Protein AF-A0A7Y4UPT3-F1 (afdb_monomer_lite)

pLDDT: mean 89.78, std 10.39, range [44.69, 98.38]

Radius of gyration: 14.58 Å; chains: 1; bounding box: 26×26×55 Å

Secondary structure (DSSP, 8-state):
-----HHHHHHHHHHT-HHHHHTTEEEEE-TTSSSEEEEETTEEEEEEEEETTEEEEEESSTTPPPEE-SSHHHHHHHHHHHHHHHHHHHHHHHHHHHH-

Structure (mmCIF, N/CA/C/O backbone):
data_AF-A0A7Y4UPT3-F1
#
_entry.id   AF-A0A7Y4UPT3-F1
#
loop_
_atom_site.group_PDB
_atom_site.id
_atom_site.type_symbol
_atom_site.label_atom_id
_atom_site.label_alt_id
_atom_site.label_comp_id
_atom_site.label_asym_id
_atom_site.label_entity_id
_atom_site.label_seq_id
_atom_site.pdbx_PDB_ins_code
_atom_site.Cartn_x
_atom_site.Cartn_y
_atom_site.Cartn_z
_atom_site.occupancy
_atom_site.B_iso_or_equiv
_atom_site.auth_seq_id
_atom_site.auth_comp_id
_atom_site.auth_asym_id
_atom_site.auth_atom_id
_atom_site.pdbx_PDB_model_num
ATOM 1 N N . MET A 1 1 ? 1.551 -11.438 -25.950 1.00 44.69 1 MET A N 1
ATOM 2 C CA . MET A 1 1 ? 1.749 -11.300 -24.493 1.00 44.69 1 MET A CA 1
ATOM 3 C C . MET A 1 1 ? 1.615 -9.821 -24.166 1.00 44.69 1 MET A C 1
ATOM 5 O O . MET A 1 1 ? 2.440 -9.048 -24.629 1.00 44.69 1 MET A O 1
ATOM 9 N N . LEU A 1 2 ? 0.527 -9.396 -23.516 1.00 50.34 2 LEU A N 1
ATOM 10 C CA . LEU A 1 2 ? 0.380 -7.996 -23.106 1.00 50.34 2 LEU A CA 1
ATOM 11 C C . LEU A 1 2 ? 1.320 -7.755 -21.922 1.00 50.34 2 LEU A C 1
ATOM 13 O O . LEU A 1 2 ? 1.209 -8.442 -20.910 1.00 50.34 2 LEU A O 1
ATOM 17 N N . ILE A 1 3 ? 2.257 -6.818 -22.057 1.00 66.56 3 ILE A N 1
ATOM 18 C CA . ILE A 1 3 ? 3.077 -6.365 -20.931 1.00 66.56 3 ILE A CA 1
ATOM 19 C C . ILE A 1 3 ? 2.151 -5.548 -20.026 1.00 66.56 3 ILE A C 1
ATOM 21 O O . ILE A 1 3 ? 1.750 -4.438 -20.372 1.00 66.56 3 ILE A O 1
ATOM 25 N N . VAL A 1 4 ? 1.755 -6.130 -18.897 1.00 80.69 4 VAL A N 1
ATOM 26 C CA . VAL A 1 4 ? 0.973 -5.437 -17.868 1.00 80.69 4 VAL A CA 1
ATOM 27 C C . VAL A 1 4 ? 1.943 -4.610 -17.026 1.00 80.69 4 VAL A C 1
ATOM 29 O O . VAL A 1 4 ? 2.938 -5.139 -16.532 1.00 80.69 4 VAL A O 1
ATOM 32 N N . SER A 1 5 ? 1.685 -3.313 -16.872 1.00 90.38 5 SER A N 1
ATOM 33 C CA . SER A 1 5 ? 2.532 -2.416 -16.078 1.00 90.38 5 SER A CA 1
ATOM 34 C C . SER A 1 5 ? 2.540 -2.799 -14.590 1.00 90.38 5 SER A C 1
ATOM 36 O O . SER A 1 5 ? 1.599 -3.422 -14.099 1.00 90.38 5 SER A O 1
ATOM 38 N N . LEU A 1 6 ? 3.608 -2.453 -13.860 1.00 93.06 6 LEU A N 1
ATOM 39 C CA . LEU A 1 6 ? 3.778 -2.835 -12.446 1.00 93.06 6 LEU A CA 1
ATOM 40 C C . LEU A 1 6 ? 2.639 -2.340 -11.548 1.00 93.06 6 LEU A C 1
ATOM 42 O O . LEU A 1 6 ? 2.184 -3.067 -10.672 1.00 93.06 6 LEU A O 1
ATOM 46 N N . ASP A 1 7 ? 2.143 -1.129 -11.785 1.00 92.69 7 ASP A N 1
ATOM 47 C CA . ASP A 1 7 ? 0.989 -0.575 -11.077 1.00 92.69 7 ASP A CA 1
ATOM 48 C C . ASP A 1 7 ? -0.299 -1.363 -11.349 1.00 92.69 7 ASP A C 1
ATOM 50 O O . ASP A 1 7 ? -1.056 -1.633 -10.417 1.00 92.69 7 ASP A O 1
ATOM 54 N N . LYS A 1 8 ? -0.514 -1.814 -12.591 1.00 92.62 8 LYS A N 1
ATOM 55 C CA . LYS A 1 8 ? -1.628 -2.704 -12.948 1.00 92.62 8 LYS A CA 1
ATOM 56 C C . LYS A 1 8 ? -1.494 -4.091 -12.325 1.00 92.62 8 LYS A C 1
ATOM 58 O O . LYS A 1 8 ? -2.489 -4.663 -11.895 1.00 92.62 8 LYS A O 1
ATOM 63 N N . GLN A 1 9 ? -0.287 -4.639 -12.245 1.00 95.38 9 GLN A N 1
ATOM 64 C CA . GLN A 1 9 ? -0.070 -5.901 -11.536 1.00 95.38 9 GLN A CA 1
ATOM 65 C C . GLN A 1 9 ? -0.341 -5.739 -10.035 1.00 95.38 9 GLN A C 1
ATOM 67 O O . GLN A 1 9 ? -1.005 -6.582 -9.436 1.00 95.38 9 GLN A O 1
ATOM 72 N N . LEU A 1 10 ? 0.103 -4.628 -9.441 1.00 96.50 10 LEU A N 1
ATOM 73 C CA . LEU A 1 10 ? -0.087 -4.346 -8.021 1.00 96.50 10 LEU A CA 1
ATOM 74 C C . LEU A 1 10 ? -1.559 -4.169 -7.660 1.00 96.50 10 LEU A C 1
ATOM 76 O O . LEU A 1 10 ? -2.024 -4.803 -6.719 1.00 96.50 10 LEU A O 1
ATOM 80 N N . ILE A 1 11 ? -2.308 -3.345 -8.400 1.00 95.56 11 ILE A N 1
ATOM 81 C CA . ILE A 1 11 ? -3.737 -3.155 -8.120 1.00 95.56 11 ILE A CA 1
ATOM 82 C C . ILE A 1 11 ? -4.503 -4.476 -8.217 1.00 95.56 11 ILE A C 1
ATOM 84 O O . ILE A 1 11 ? -5.320 -4.741 -7.344 1.00 95.56 11 ILE A O 1
ATOM 88 N N . LEU A 1 12 ? -4.207 -5.329 -9.205 1.00 95.50 12 LEU A N 1
ATOM 89 C CA . LEU A 1 12 ? -4.846 -6.642 -9.324 1.00 95.50 12 LEU A CA 1
ATOM 90 C C . LEU A 1 12 ? -4.553 -7.512 -8.097 1.00 95.50 12 LEU A C 1
ATOM 92 O O . LEU A 1 12 ? -5.483 -7.989 -7.457 1.00 95.50 12 LEU A O 1
ATOM 96 N N . ARG A 1 13 ? -3.281 -7.618 -7.690 1.00 96.81 13 ARG A N 1
ATOM 97 C CA . ARG A 1 13 ? -2.894 -8.387 -6.496 1.00 96.81 13 ARG A CA 1
ATOM 98 C C . ARG A 1 13 ? -3.540 -7.866 -5.213 1.00 96.81 13 ARG A C 1
ATOM 100 O O . ARG A 1 13 ? -3.892 -8.662 -4.356 1.00 96.81 13 ARG A O 1
ATOM 107 N N . LEU A 1 14 ? -3.685 -6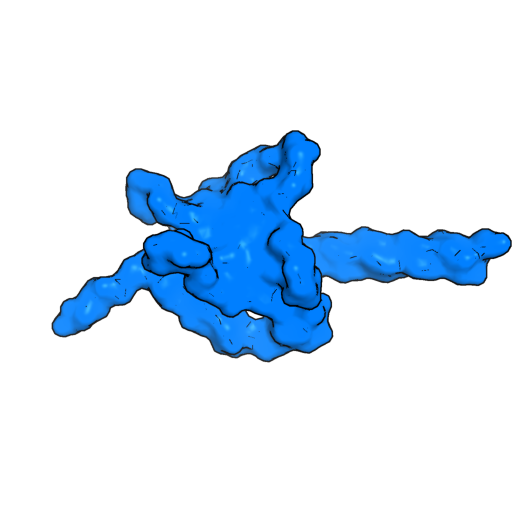.550 -5.061 1.00 96.62 14 LEU A N 1
ATOM 108 C CA . LEU A 1 14 ? -4.343 -5.966 -3.890 1.00 96.62 14 LEU A CA 1
ATOM 109 C C . LEU A 1 14 ? -5.861 -6.198 -3.912 1.00 96.62 14 LEU A C 1
ATOM 111 O O . LEU A 1 14 ? -6.452 -6.437 -2.864 1.00 96.62 14 LEU A O 1
ATOM 115 N N . LEU A 1 15 ? -6.499 -6.139 -5.083 1.00 94.81 15 LEU A N 1
ATOM 116 C CA . LEU A 1 15 ? -7.932 -6.418 -5.223 1.00 94.81 15 LEU A CA 1
ATOM 117 C C . LEU A 1 15 ? -8.272 -7.893 -4.967 1.00 94.81 15 LEU A C 1
ATOM 119 O O . LEU A 1 15 ? -9.370 -8.177 -4.493 1.00 94.81 15 LEU A O 1
ATOM 123 N N . ASP A 1 16 ? -7.328 -8.802 -5.210 1.00 96.50 16 ASP A N 1
ATOM 124 C CA . ASP A 1 16 ? -7.473 -10.234 -4.928 1.00 96.50 16 ASP A CA 1
ATOM 125 C C . ASP A 1 16 ? -7.414 -10.577 -3.422 1.00 96.50 16 ASP A C 1
ATOM 127 O O . ASP A 1 16 ? -7.655 -11.725 -3.049 1.00 96.50 16 ASP A O 1
ATOM 131 N N . ILE A 1 17 ? -7.116 -9.610 -2.540 1.00 96.62 17 ILE A N 1
ATOM 132 C CA . ILE A 1 17 ? -7.025 -9.821 -1.086 1.00 96.62 17 ILE A CA 1
ATOM 133 C C . ILE A 1 17 ? -8.286 -9.262 -0.397 1.00 96.62 17 ILE A C 1
ATOM 135 O O . ILE A 1 17 ? -8.367 -8.054 -0.135 1.00 96.62 17 ILE A O 1
ATOM 139 N N . PRO A 1 18 ? -9.279 -10.106 -0.053 1.00 93.69 18 PRO A N 1
ATOM 140 C CA . PRO A 1 18 ? -10.548 -9.646 0.515 1.00 93.69 18 PRO A CA 1
ATOM 141 C C . PRO A 1 18 ? -10.388 -8.945 1.875 1.00 93.69 18 PRO A C 1
ATOM 143 O O . PRO A 1 18 ? -11.176 -8.056 2.212 1.00 93.69 18 PRO A O 1
ATOM 146 N N . GLU A 1 19 ? -9.349 -9.276 2.645 1.00 93.62 19 GLU A N 1
ATOM 147 C CA . GLU A 1 19 ? -9.038 -8.670 3.942 1.00 93.62 19 GLU A CA 1
ATOM 148 C C . GLU A 1 19 ? -8.740 -7.166 3.838 1.00 93.62 19 GLU A C 1
ATOM 150 O O . GLU A 1 19 ? -8.998 -6.414 4.783 1.00 93.62 19 GLU A O 1
ATOM 155 N N . ILE A 1 20 ? -8.253 -6.689 2.686 1.00 94.50 20 ILE A N 1
ATOM 156 C CA . ILE A 1 20 ? -8.046 -5.253 2.449 1.00 94.50 20 ILE A CA 1
ATOM 157 C C . ILE A 1 20 ? -9.389 -4.521 2.501 1.00 94.50 20 ILE A C 1
ATOM 159 O O . ILE A 1 20 ? -9.535 -3.547 3.238 1.00 94.50 20 ILE A O 1
ATOM 163 N N . MET A 1 21 ? -10.406 -5.030 1.807 1.00 93.31 21 MET A N 1
ATOM 164 C CA . MET A 1 21 ? -11.749 -4.453 1.869 1.00 93.31 21 MET A CA 1
ATOM 165 C C . MET A 1 21 ? -12.378 -4.621 3.258 1.00 93.31 21 MET A C 1
ATOM 167 O O . MET A 1 21 ? -12.952 -3.670 3.790 1.00 93.31 21 MET A O 1
ATOM 171 N N . ALA A 1 22 ? -12.237 -5.798 3.877 1.00 92.69 22 ALA A N 1
ATOM 172 C CA . ALA A 1 22 ? -12.793 -6.075 5.206 1.00 92.69 22 ALA A CA 1
ATOM 173 C C . ALA A 1 22 ? -12.209 -5.167 6.305 1.00 92.69 22 ALA A C 1
ATOM 175 O O . ALA A 1 22 ? -12.894 -4.834 7.270 1.00 92.69 22 ALA A O 1
ATOM 176 N N . SER A 1 23 ? -10.963 -4.714 6.144 1.00 92.38 23 SER A N 1
ATOM 177 C CA . SER A 1 23 ? -10.308 -3.755 7.044 1.00 92.38 23 SER A CA 1
ATOM 178 C C . SER A 1 23 ? -10.698 -2.289 6.797 1.00 92.38 23 SER A C 1
ATOM 180 O O . SER A 1 23 ? -10.207 -1.392 7.486 1.00 92.38 23 SER A O 1
ATOM 182 N N . GLY A 1 24 ? -11.596 -2.025 5.842 1.00 95.12 24 GLY A N 1
ATOM 183 C CA . GLY A 1 24 ? -12.025 -0.680 5.462 1.00 95.12 24 GLY A CA 1
ATOM 184 C C . GLY A 1 24 ? -11.040 0.039 4.540 1.00 95.12 24 GLY A C 1
ATOM 185 O O . GLY A 1 24 ? -11.145 1.258 4.379 1.00 95.12 24 GLY A O 1
ATOM 186 N N . PHE A 1 25 ? -10.091 -0.684 3.944 1.00 97.06 25 PHE A N 1
ATOM 187 C CA . PHE A 1 25 ? -9.172 -0.154 2.948 1.00 97.06 25 PHE A CA 1
ATOM 188 C C . PHE A 1 25 ? -9.627 -0.498 1.530 1.00 97.06 25 PHE A C 1
ATOM 190 O O . PHE A 1 25 ? -10.407 -1.414 1.292 1.00 97.06 25 PHE A O 1
ATOM 197 N N . SER A 1 26 ? -9.144 0.262 0.556 1.00 96.69 26 SER A N 1
ATOM 198 C CA . SER A 1 26 ? -9.300 -0.083 -0.856 1.00 96.69 26 SER A CA 1
ATOM 199 C C . SER A 1 26 ? -8.110 0.412 -1.662 1.00 96.69 26 SER A C 1
ATOM 201 O O . SER A 1 26 ? -7.480 1.411 -1.310 1.00 96.69 26 SER A O 1
ATOM 203 N N . ALA A 1 27 ? -7.814 -0.294 -2.749 1.00 96.12 27 ALA A N 1
ATOM 204 C CA . ALA A 1 27 ? -6.831 0.103 -3.743 1.00 96.12 27 ALA A CA 1
ATOM 205 C C . ALA A 1 27 ? -7.550 0.379 -5.065 1.00 96.12 27 ALA A C 1
ATOM 207 O O . ALA A 1 27 ? -8.431 -0.375 -5.473 1.00 96.12 27 ALA A O 1
ATOM 208 N N . ARG A 1 28 ? -7.193 1.474 -5.730 1.00 95.00 28 ARG A N 1
ATOM 209 C CA . ARG A 1 28 ? -7.738 1.836 -7.040 1.00 95.00 28 ARG A CA 1
ATOM 210 C C . ARG A 1 28 ? -6.682 2.494 -7.909 1.00 95.00 28 ARG A C 1
ATOM 212 O O . ARG A 1 28 ? -5.653 2.940 -7.406 1.00 95.00 28 ARG A O 1
ATOM 219 N N . GLU A 1 29 ? -6.955 2.599 -9.200 1.00 94.56 29 GLU A N 1
ATOM 220 C CA . GLU A 1 29 ? -6.079 3.314 -10.121 1.00 94.56 29 GLU A CA 1
ATOM 221 C C . GLU A 1 29 ? -5.945 4.788 -9.703 1.00 94.56 29 GLU A C 1
ATOM 223 O O . GLU A 1 29 ? -6.880 5.400 -9.169 1.00 94.56 29 GLU A O 1
ATOM 228 N N . GLY A 1 30 ? -4.750 5.353 -9.879 1.00 87.94 30 GLY A N 1
ATOM 229 C CA . GLY A 1 30 ? -4.506 6.770 -9.633 1.00 87.94 30 GLY A CA 1
ATOM 230 C C . GLY A 1 30 ? -5.366 7.670 -10.523 1.00 87.94 30 GLY A C 1
ATOM 231 O O . GLY A 1 30 ? -5.726 7.303 -11.635 1.00 87.94 30 GLY A O 1
ATOM 232 N N . LEU A 1 31 ? -5.651 8.891 -10.056 1.00 77.38 31 LEU A N 1
ATOM 233 C CA . LEU A 1 31 ? -6.508 9.853 -10.774 1.00 77.38 31 LEU A CA 1
ATOM 234 C C . LEU A 1 31 ? -6.033 10.175 -12.201 1.00 77.38 31 LEU A C 1
ATOM 236 O O . LEU A 1 31 ? -6.843 10.527 -13.049 1.00 77.38 31 LEU A O 1
ATOM 240 N N . THR A 1 32 ? -4.732 10.062 -12.461 1.00 79.31 32 THR A N 1
ATOM 241 C CA . THR A 1 32 ? -4.123 10.301 -13.776 1.00 79.31 32 THR A CA 1
ATOM 242 C C . THR A 1 32 ? -3.957 9.023 -14.606 1.00 79.31 32 THR A C 1
ATOM 244 O O . THR A 1 32 ? -3.252 9.054 -15.608 1.00 79.31 32 THR A O 1
ATOM 247 N N . GLY A 1 33 ? -4.524 7.888 -14.178 1.00 72.94 33 GLY A N 1
ATOM 248 C CA . GLY A 1 33 ? -4.323 6.581 -14.823 1.00 72.94 33 GLY A CA 1
ATOM 249 C C . GLY A 1 33 ? -2.940 5.962 -14.582 1.00 72.94 33 GLY A C 1
ATOM 250 O O . GLY A 1 33 ? -2.538 5.051 -15.294 1.00 72.94 33 GLY A O 1
ATOM 251 N N . ALA A 1 34 ? -2.177 6.484 -13.614 1.00 83.56 34 ALA A N 1
ATOM 252 C CA . ALA A 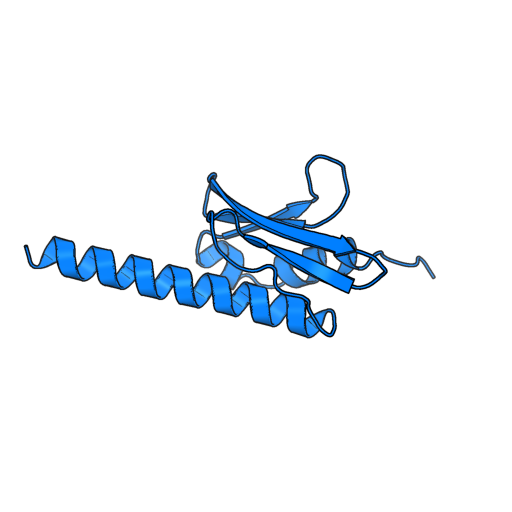1 34 ? -0.843 5.992 -13.276 1.00 83.56 34 ALA A CA 1
ATOM 253 C C . ALA A 1 34 ? -0.701 5.783 -11.766 1.00 83.56 34 ALA A C 1
ATOM 255 O O . ALA A 1 34 ? -1.057 6.660 -10.966 1.00 83.56 34 ALA A O 1
ATOM 256 N N . GLY A 1 35 ? -0.122 4.648 -11.378 1.00 92.31 35 GLY A N 1
ATOM 257 C CA . GLY A 1 35 ? 0.060 4.261 -9.982 1.00 92.31 35 GLY A CA 1
ATOM 258 C C . GLY A 1 35 ? -1.223 3.770 -9.307 1.00 92.31 35 GLY A C 1
ATOM 259 O O . GLY A 1 35 ? -2.309 3.758 -9.888 1.00 92.31 35 GLY A O 1
ATOM 260 N N . VAL A 1 36 ? -1.095 3.386 -8.039 1.00 96.69 36 VAL A N 1
ATOM 261 C CA . VAL A 1 36 ? -2.180 2.805 -7.239 1.00 96.69 36 VAL A CA 1
ATOM 262 C C . VAL A 1 36 ? -2.462 3.706 -6.046 1.00 96.69 36 VAL A C 1
ATOM 264 O O . VAL A 1 36 ? -1.584 3.966 -5.232 1.00 96.69 36 VAL A O 1
ATOM 267 N N . THR A 1 37 ? -3.688 4.203 -5.933 1.00 96.69 37 THR A N 1
ATOM 268 C CA . THR A 1 37 ? -4.160 4.966 -4.773 1.00 96.69 37 THR A CA 1
ATOM 269 C C . THR A 1 37 ? -4.718 4.020 -3.722 1.00 96.69 37 THR A C 1
ATOM 271 O O . THR A 1 37 ? -5.605 3.226 -4.028 1.00 96.69 37 THR A O 1
ATOM 274 N N . VAL A 1 38 ? -4.248 4.156 -2.484 1.00 96.50 38 VAL A N 1
ATOM 275 C CA . VAL A 1 38 ? -4.759 3.437 -1.316 1.00 96.50 38 VAL A CA 1
ATOM 276 C C . VAL A 1 38 ? -5.625 4.387 -0.491 1.00 96.50 38 VAL A C 1
ATOM 278 O O . VAL A 1 38 ? -5.213 5.501 -0.151 1.00 96.50 38 VAL A O 1
ATOM 281 N N . LEU A 1 39 ? -6.843 3.955 -0.181 1.00 96.44 39 LEU A N 1
ATOM 282 C CA . LEU A 1 39 ? -7.808 4.696 0.626 1.00 96.44 39 LEU A CA 1
ATOM 283 C C . LEU A 1 39 ? -8.115 3.943 1.918 1.00 96.44 39 LEU A C 1
ATOM 285 O O . LEU A 1 39 ? -8.207 2.718 1.907 1.00 96.44 39 LEU A O 1
ATOM 289 N N . LYS A 1 40 ? -8.371 4.690 2.994 1.00 95.19 40 LYS A N 1
ATOM 290 C CA . LYS A 1 40 ? -9.052 4.219 4.206 1.00 95.19 40 LYS A CA 1
ATOM 291 C C . LYS A 1 40 ? -10.462 4.806 4.208 1.00 95.19 40 LYS A C 1
ATOM 293 O O . LYS A 1 40 ? -10.644 6.006 4.430 1.00 95.19 40 LYS A O 1
ATOM 298 N N . GLY A 1 41 ? -11.467 3.992 3.903 1.00 93.69 41 GLY A N 1
ATOM 299 C CA . GLY A 1 41 ? -12.810 4.465 3.576 1.00 93.69 41 GLY A CA 1
ATOM 300 C C . GLY A 1 41 ? -12.768 5.443 2.399 1.00 93.69 41 GLY A C 1
ATOM 301 O O . GLY A 1 41 ? -12.436 5.069 1.279 1.00 93.69 41 GLY A O 1
ATOM 302 N N . ARG A 1 42 ? -13.082 6.717 2.657 1.00 92.25 42 ARG A N 1
ATOM 303 C CA . ARG A 1 42 ? -13.036 7.799 1.651 1.00 92.25 42 ARG A CA 1
ATOM 304 C C . ARG A 1 42 ? -11.779 8.667 1.748 1.00 92.25 42 ARG A C 1
ATOM 306 O O . ARG A 1 42 ? -11.610 9.577 0.939 1.00 92.25 42 ARG A O 1
ATOM 313 N N . THR A 1 43 ? -10.923 8.410 2.731 1.00 93.44 43 THR A N 1
ATOM 314 C CA . THR A 1 43 ? -9.752 9.233 3.029 1.00 93.44 43 THR A CA 1
ATOM 315 C C . THR A 1 43 ? -8.532 8.694 2.298 1.00 93.44 43 THR A C 1
ATOM 317 O O . THR A 1 43 ? -8.272 7.490 2.316 1.00 93.44 43 THR A O 1
ATOM 320 N N . TYR A 1 44 ? -7.775 9.588 1.663 1.00 93.44 44 TYR A N 1
ATOM 321 C CA . TYR A 1 44 ? -6.490 9.249 1.060 1.00 93.44 44 TYR A CA 1
ATOM 322 C C . TYR A 1 44 ? -5.508 8.784 2.138 1.00 93.44 44 TYR A C 1
ATOM 324 O O . TYR A 1 44 ? -5.300 9.491 3.119 1.00 93.44 44 TYR A O 1
ATOM 332 N N . PHE A 1 45 ? -4.938 7.594 1.952 1.00 94.75 45 PHE A N 1
ATOM 333 C CA . PHE A 1 45 ? -3.984 6.990 2.884 1.00 94.75 45 PHE A CA 1
ATOM 334 C C . PHE A 1 45 ? -2.557 6.982 2.321 1.00 94.75 45 PHE A C 1
ATOM 336 O O . PHE A 1 45 ? -1.578 7.113 3.049 1.00 94.75 45 PHE A O 1
ATOM 343 N N . GLY A 1 46 ? -2.431 6.850 1.005 1.00 95.25 46 GLY A N 1
ATOM 344 C CA . GLY A 1 46 ? -1.154 6.908 0.312 1.00 95.25 46 GLY A CA 1
ATOM 345 C C . GLY A 1 46 ? -1.277 6.418 -1.121 1.00 95.25 46 GLY A C 1
ATOM 346 O O . GLY A 1 46 ? -2.369 6.083 -1.594 1.00 95.25 46 GLY A O 1
ATOM 347 N N . SER A 1 47 ? -0.161 6.382 -1.837 1.00 96.12 47 SER A N 1
ATOM 348 C CA . SER A 1 47 ? -0.140 5.845 -3.194 1.00 96.12 47 SER A CA 1
ATOM 349 C C . SER A 1 47 ? 1.168 5.161 -3.539 1.00 96.12 47 SER A C 1
ATOM 351 O O . SER A 1 47 ? 2.240 5.618 -3.160 1.00 96.12 47 SER A O 1
ATOM 353 N N . TRP A 1 48 ? 1.061 4.097 -4.323 1.00 97.31 48 TRP A N 1
ATOM 354 C CA . TRP A 1 48 ? 2.178 3.511 -5.041 1.00 97.31 48 TRP A CA 1
ATOM 355 C C . TRP A 1 48 ? 2.370 4.219 -6.377 1.00 97.31 48 TRP A C 1
ATOM 357 O O . TRP A 1 48 ? 1.414 4.423 -7.131 1.00 97.31 48 TRP A O 1
ATOM 367 N N . ARG A 1 49 ? 3.614 4.566 -6.690 1.00 94.75 49 ARG A N 1
ATOM 368 C CA . ARG A 1 49 ? 4.047 5.155 -7.961 1.00 94.75 49 ARG A CA 1
ATOM 369 C C . ARG A 1 49 ? 5.143 4.298 -8.565 1.00 94.75 49 ARG A C 1
ATOM 371 O O . ARG A 1 49 ? 5.896 3.671 -7.835 1.00 94.75 49 ARG A O 1
ATOM 378 N N . VAL A 1 50 ? 5.239 4.284 -9.889 1.00 93.62 50 VAL A N 1
ATOM 379 C CA . VAL A 1 50 ? 6.368 3.653 -10.575 1.00 93.62 50 VAL A CA 1
ATOM 380 C C . VAL A 1 50 ? 7.375 4.743 -10.916 1.00 93.62 50 VAL A C 1
ATOM 382 O O . VAL A 1 50 ? 7.074 5.636 -11.706 1.00 93.62 50 VAL A O 1
ATOM 385 N N . THR A 1 51 ? 8.567 4.659 -10.335 1.00 91.38 51 THR A N 1
ATOM 386 C CA . THR A 1 51 ? 9.672 5.594 -10.567 1.00 91.38 51 THR A CA 1
ATOM 387 C C . THR A 1 51 ? 10.889 4.797 -11.001 1.00 91.38 51 THR A C 1
ATOM 389 O O . THR A 1 51 ? 11.343 3.934 -10.261 1.00 91.38 51 THR A O 1
ATOM 392 N N . ALA A 1 52 ? 11.405 5.064 -12.205 1.00 89.81 52 ALA A N 1
ATOM 393 C CA . ALA A 1 52 ? 12.569 4.364 -12.764 1.00 89.81 52 ALA A CA 1
ATOM 394 C C . ALA A 1 52 ? 12.473 2.818 -12.705 1.00 89.81 52 ALA A C 1
ATOM 396 O O . ALA A 1 52 ? 13.474 2.134 -12.531 1.00 89.81 52 ALA A O 1
ATOM 397 N N . GLY A 1 53 ? 11.260 2.268 -12.853 1.00 89.7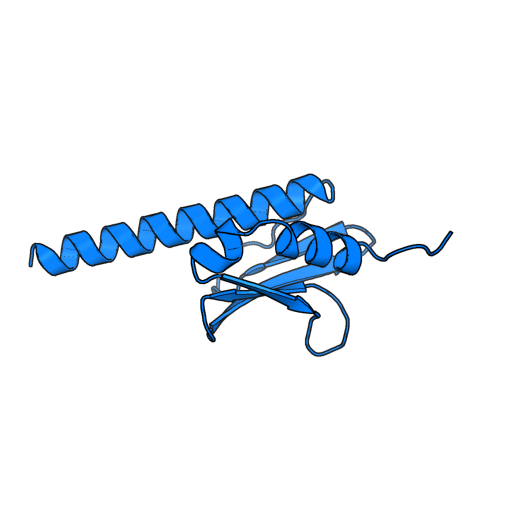5 53 GLY A N 1
ATOM 398 C CA . GLY A 1 53 ? 11.007 0.822 -12.788 1.00 89.75 53 GLY A CA 1
ATOM 399 C C . GLY A 1 53 ? 10.767 0.264 -11.381 1.00 89.75 53 GLY A C 1
ATOM 400 O O . GLY A 1 53 ? 10.449 -0.912 -11.254 1.00 89.75 53 GLY A O 1
ATOM 401 N N . THR A 1 54 ? 10.843 1.093 -10.341 1.00 94.12 54 THR A N 1
ATOM 402 C CA . THR A 1 54 ? 10.626 0.702 -8.942 1.00 94.12 54 THR A CA 1
ATOM 403 C C . THR A 1 54 ? 9.263 1.174 -8.449 1.00 94.12 54 THR A C 1
ATOM 405 O O . THR A 1 54 ? 8.840 2.294 -8.744 1.00 94.12 54 THR A O 1
ATOM 408 N N . LEU A 1 55 ? 8.577 0.335 -7.670 1.00 96.50 55 LEU A N 1
ATOM 409 C CA . LEU A 1 55 ? 7.366 0.726 -6.951 1.00 96.50 55 LEU A CA 1
ATOM 410 C C . LEU A 1 55 ? 7.748 1.516 -5.696 1.00 96.50 55 LEU A C 1
ATOM 412 O O . LEU A 1 55 ? 8.454 1.023 -4.822 1.00 96.50 55 LEU A O 1
ATOM 416 N N . VAL A 1 56 ? 7.262 2.749 -5.607 1.00 97.00 56 VAL A N 1
ATOM 417 C CA . VAL A 1 56 ? 7.523 3.670 -4.501 1.00 97.00 56 VAL A CA 1
ATOM 418 C C . VAL A 1 56 ? 6.211 4.016 -3.820 1.00 97.00 56 VAL A C 1
ATOM 420 O O . VAL A 1 56 ? 5.312 4.569 -4.455 1.00 97.00 56 VAL A O 1
ATOM 423 N N . PHE A 1 57 ? 6.096 3.705 -2.535 1.00 97.00 57 PHE A N 1
ATOM 424 C CA . PHE A 1 57 ? 4.969 4.123 -1.720 1.00 97.00 57 PHE A CA 1
ATOM 425 C C . PHE A 1 57 ? 5.211 5.519 -1.151 1.00 97.00 57 PHE A C 1
ATOM 427 O O . PHE A 1 57 ? 6.253 5.792 -0.551 1.00 97.00 57 PHE A O 1
ATOM 434 N N . VAL A 1 58 ? 4.212 6.381 -1.308 1.00 94.81 58 VAL A N 1
ATOM 435 C CA . VAL A 1 58 ? 4.168 7.743 -0.780 1.00 94.81 58 VAL A CA 1
ATOM 436 C C . VAL A 1 58 ? 2.986 7.841 0.180 1.00 94.81 58 VAL A C 1
ATOM 438 O O . VAL A 1 58 ? 1.826 7.753 -0.242 1.00 94.81 58 VAL A O 1
ATOM 441 N N . SER A 1 59 ? 3.282 8.012 1.468 1.00 92.94 59 SER A N 1
ATOM 442 C CA . SER A 1 59 ? 2.281 8.155 2.531 1.00 92.94 59 SER A CA 1
ATOM 443 C C . SER A 1 59 ? 1.506 9.469 2.401 1.00 92.94 59 SER A C 1
ATOM 445 O O . SER A 1 59 ? 2.024 10.469 1.903 1.00 92.94 59 SER A O 1
ATOM 447 N N . SER A 1 60 ? 0.252 9.487 2.860 1.00 92.06 60 SER A N 1
ATOM 448 C CA . SER A 1 60 ? -0.492 10.738 3.047 1.00 92.06 60 SER A CA 1
ATOM 449 C C . SER A 1 60 ? -0.009 11.541 4.254 1.00 92.06 60 SER A C 1
ATOM 451 O O . SER A 1 60 ? -0.295 12.734 4.345 1.00 92.06 60 SER A O 1
ATOM 453 N N . SER A 1 61 ? 0.654 10.888 5.210 1.00 87.62 61 SER A N 1
ATOM 454 C CA . SER A 1 61 ? 1.116 11.528 6.438 1.00 87.62 61 SER A CA 1
ATOM 455 C C . SER A 1 61 ? 2.368 12.348 6.166 1.00 87.62 61 SER A C 1
ATOM 457 O O . SER A 1 61 ? 3.365 11.859 5.635 1.00 87.62 61 SER A O 1
ATOM 459 N N . MET A 1 62 ? 2.318 13.615 6.559 1.00 77.94 62 MET A N 1
ATOM 460 C CA . MET A 1 62 ? 3.437 14.532 6.406 1.00 77.94 62 MET A CA 1
ATOM 461 C C . MET A 1 62 ? 4.586 14.107 7.333 1.00 77.94 62 MET A C 1
ATOM 463 O O . MET A 1 62 ? 4.407 14.049 8.546 1.00 77.94 62 MET A O 1
ATOM 467 N N . GLY A 1 63 ? 5.755 13.812 6.758 1.00 79.06 63 GLY A N 1
ATOM 468 C CA . GLY A 1 63 ? 6.959 13.401 7.496 1.00 79.06 63 GLY A CA 1
ATOM 469 C C . GLY A 1 63 ? 7.303 11.912 7.400 1.00 79.06 63 GLY A C 1
ATOM 470 O O . GLY A 1 63 ? 8.419 11.535 7.753 1.00 79.06 63 GLY A O 1
ATOM 471 N N . ASP A 1 64 ? 6.405 11.080 6.870 1.00 86.12 64 ASP A N 1
ATOM 472 C CA . ASP A 1 64 ? 6.734 9.688 6.568 1.00 86.12 64 ASP A CA 1
ATOM 473 C C . ASP A 1 64 ? 7.722 9.616 5.397 1.00 86.12 64 ASP A C 1
ATOM 475 O O . ASP A 1 64 ? 7.590 10.318 4.391 1.00 86.12 64 ASP A O 1
ATOM 479 N N . SER A 1 65 ? 8.717 8.739 5.521 1.00 89.38 65 SER A N 1
ATOM 480 C CA . SER A 1 65 ? 9.642 8.457 4.424 1.00 89.38 65 SER A CA 1
ATOM 481 C C . SER A 1 65 ? 8.957 7.632 3.339 1.00 89.38 65 SER A C 1
ATOM 483 O O . SER A 1 65 ? 8.144 6.753 3.630 1.00 89.38 65 SER A O 1
ATOM 485 N N . ASN A 1 66 ? 9.330 7.883 2.085 1.00 94.75 66 ASN A N 1
ATOM 486 C CA . ASN A 1 66 ? 8.921 7.023 0.981 1.00 94.75 66 ASN A CA 1
ATOM 487 C C . ASN A 1 66 ? 9.480 5.611 1.184 1.00 94.75 66 ASN A C 1
ATOM 489 O O . ASN A 1 66 ? 10.627 5.450 1.608 1.00 94.75 66 ASN A O 1
ATOM 493 N N . TYR A 1 67 ? 8.693 4.602 0.826 1.00 96.75 67 TYR A N 1
ATOM 494 C CA . TYR A 1 67 ? 9.147 3.215 0.810 1.00 96.75 67 TYR A CA 1
ATOM 495 C C . TYR A 1 67 ? 9.403 2.766 -0.624 1.00 96.75 67 TYR A C 1
ATOM 497 O O . TYR A 1 67 ? 8.565 2.981 -1.495 1.00 96.75 67 TYR A O 1
ATOM 505 N N . PHE A 1 68 ? 10.548 2.138 -0.869 1.00 97.50 68 PHE A N 1
ATOM 506 C CA . PHE A 1 68 ? 10.943 1.625 -2.177 1.00 97.50 68 PHE A CA 1
ATOM 507 C C . PHE A 1 68 ? 10.863 0.106 -2.118 1.00 97.50 68 PHE A C 1
ATOM 509 O O . PHE A 1 68 ? 11.620 -0.509 -1.373 1.00 97.50 68 PHE A O 1
ATOM 516 N N . ALA A 1 69 ? 9.926 -0.480 -2.858 1.00 97.75 69 ALA A N 1
ATOM 517 C CA . ALA A 1 69 ? 9.745 -1.923 -2.866 1.00 97.75 69 ALA A CA 1
ATOM 518 C C . ALA A 1 69 ? 10.810 -2.605 -3.729 1.00 97.75 69 ALA A C 1
ATOM 520 O O . ALA A 1 69 ? 11.134 -2.122 -4.818 1.00 97.75 69 ALA A O 1
ATOM 521 N N . GLU A 1 70 ? 11.315 -3.741 -3.254 1.00 97.06 70 GLU A N 1
ATOM 522 C CA . GLU A 1 70 ? 12.279 -4.565 -3.995 1.00 97.06 70 GLU A CA 1
ATOM 523 C C . GLU A 1 70 ? 11.633 -5.205 -5.230 1.00 97.06 70 GLU A C 1
ATOM 525 O O . GLU A 1 70 ? 12.220 -5.240 -6.312 1.00 97.06 70 GLU A O 1
ATOM 530 N N . ASP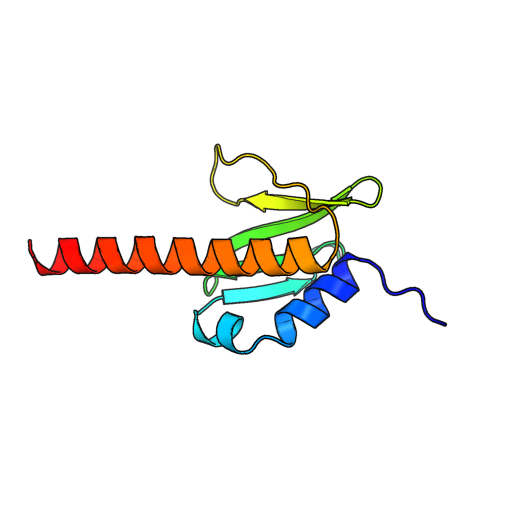 A 1 71 ? 10.391 -5.662 -5.076 1.00 96.44 71 ASP A N 1
ATOM 531 C CA . ASP A 1 71 ? 9.587 -6.278 -6.121 1.00 96.44 71 ASP A CA 1
ATOM 532 C C . ASP A 1 71 ? 8.079 -6.0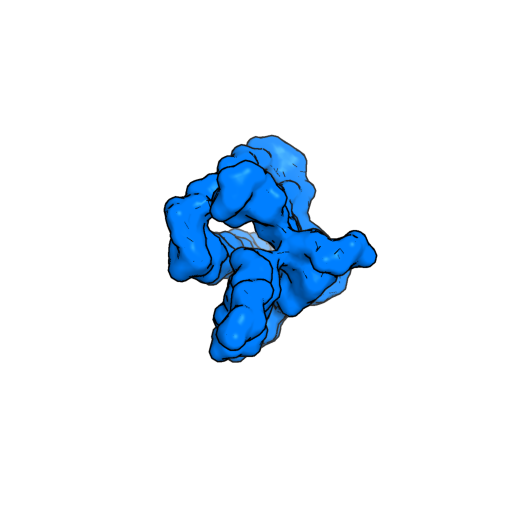69 -5.875 1.00 96.44 71 ASP A C 1
ATOM 534 O O . ASP A 1 71 ? 7.643 -5.312 -4.999 1.00 96.44 71 ASP A O 1
ATOM 538 N N . LEU A 1 72 ? 7.256 -6.719 -6.700 1.00 96.50 72 LEU A N 1
ATOM 539 C CA . LEU A 1 72 ? 5.803 -6.641 -6.606 1.00 96.50 72 LEU A CA 1
ATOM 540 C C . LEU A 1 72 ? 5.258 -7.246 -5.302 1.00 96.50 72 LEU A C 1
ATOM 542 O O . LEU A 1 72 ? 4.333 -6.685 -4.710 1.00 96.50 72 LEU A O 1
ATOM 546 N N . ASP A 1 73 ? 5.799 -8.382 -4.865 1.00 97.62 73 ASP A N 1
ATOM 547 C CA . ASP A 1 73 ? 5.314 -9.080 -3.674 1.00 97.62 73 ASP A CA 1
ATOM 548 C C . ASP A 1 73 ? 5.694 -8.303 -2.405 1.00 97.62 73 ASP A C 1
ATOM 550 O O . ASP A 1 73 ? 4.922 -8.258 -1.444 1.00 97.62 73 ASP A O 1
ATOM 554 N N . ASP A 1 74 ? 6.835 -7.612 -2.416 1.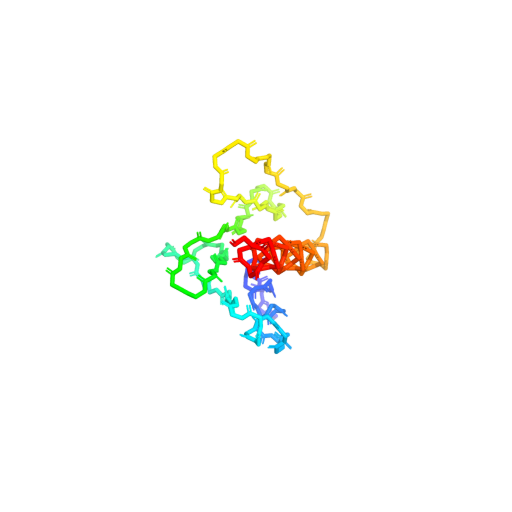00 98.38 74 ASP A N 1
ATOM 555 C CA . ASP A 1 74 ? 7.225 -6.683 -1.367 1.00 98.38 74 ASP A CA 1
ATOM 556 C C . ASP A 1 74 ? 6.301 -5.465 -1.283 1.00 98.38 74 ASP A C 1
ATOM 558 O O . ASP A 1 74 ? 5.874 -5.088 -0.190 1.00 98.38 74 ASP A O 1
ATOM 562 N N . ALA A 1 75 ? 5.873 -4.907 -2.417 1.00 98.06 75 ALA A N 1
ATOM 563 C CA . ALA A 1 75 ? 4.875 -3.838 -2.419 1.00 98.06 75 ALA A CA 1
ATOM 564 C C . ALA A 1 75 ? 3.525 -4.296 -1.828 1.00 98.06 75 ALA A C 1
ATOM 566 O O . ALA A 1 75 ? 2.894 -3.576 -1.040 1.00 98.06 75 ALA A O 1
ATOM 567 N N . VAL A 1 76 ? 3.086 -5.517 -2.152 1.00 98.12 76 VAL A N 1
ATOM 568 C CA . VAL A 1 76 ? 1.879 -6.116 -1.558 1.00 98.12 76 VAL A CA 1
ATOM 569 C C . VAL A 1 76 ? 2.059 -6.295 -0.050 1.00 98.12 76 VAL A C 1
ATOM 571 O O . VAL A 1 76 ? 1.231 -5.817 0.731 1.00 98.12 76 VAL A O 1
ATOM 574 N N . ARG A 1 77 ? 3.165 -6.912 0.382 1.00 98.12 77 ARG A N 1
ATOM 575 C CA . ARG A 1 77 ? 3.492 -7.127 1.799 1.00 98.12 77 ARG A CA 1
ATOM 576 C C . ARG A 1 77 ? 3.529 -5.816 2.574 1.00 98.12 77 ARG A C 1
ATOM 578 O O . ARG A 1 77 ? 2.923 -5.721 3.640 1.00 98.12 77 ARG A O 1
ATOM 585 N N . HIS A 1 78 ? 4.204 -4.802 2.042 1.00 97.75 78 HIS A N 1
ATOM 586 C CA . HIS A 1 78 ? 4.294 -3.489 2.666 1.00 97.75 78 HIS A CA 1
ATOM 587 C C . HIS A 1 78 ? 2.905 -2.868 2.852 1.00 97.75 78 HIS A C 1
ATOM 589 O O . HIS A 1 78 ? 2.582 -2.401 3.944 1.00 97.75 78 HIS A O 1
ATOM 595 N N . THR A 1 79 ? 2.044 -2.947 1.831 1.00 97.31 79 THR A N 1
ATOM 596 C CA . THR A 1 79 ? 0.657 -2.455 1.909 1.00 97.31 79 THR A CA 1
ATOM 597 C C . THR A 1 79 ? -0.119 -3.138 3.037 1.00 97.31 79 THR A C 1
ATOM 599 O O . THR A 1 79 ? -0.762 -2.467 3.845 1.00 97.31 79 THR A O 1
ATOM 602 N N . LEU A 1 80 ? -0.018 -4.465 3.148 1.00 97.06 80 LEU A N 1
ATOM 603 C CA . LEU A 1 80 ? -0.665 -5.226 4.220 1.00 97.06 80 LEU A CA 1
ATOM 604 C C . LEU A 1 80 ? -0.143 -4.831 5.606 1.00 97.06 80 LEU A C 1
ATOM 606 O O . LEU A 1 80 ? -0.930 -4.624 6.530 1.00 97.06 80 LEU A O 1
ATOM 610 N N . LEU A 1 81 ? 1.172 -4.666 5.758 1.00 96.19 81 LEU A N 1
ATOM 611 C CA . LEU A 1 81 ? 1.779 -4.236 7.020 1.00 96.19 81 LEU A CA 1
ATOM 612 C C . LEU A 1 81 ? 1.311 -2.839 7.435 1.00 96.19 81 LEU A C 1
ATOM 614 O O . LEU A 1 81 ? 1.059 -2.604 8.618 1.00 96.19 81 LEU A O 1
ATOM 618 N N . MET A 1 82 ? 1.158 -1.916 6.486 1.00 95.00 82 MET A N 1
ATOM 619 C CA . MET A 1 82 ? 0.615 -0.588 6.761 1.00 95.00 82 MET A CA 1
ATOM 620 C C . MET A 1 82 ? -0.831 -0.636 7.255 1.00 95.00 82 MET A C 1
ATOM 622 O O . MET A 1 82 ? -1.173 0.057 8.214 1.00 95.00 82 MET A O 1
ATOM 626 N N . ILE A 1 83 ? -1.665 -1.470 6.631 1.00 94.56 83 ILE A N 1
ATOM 627 C CA . ILE A 1 83 ? -3.049 -1.693 7.060 1.00 94.56 83 ILE A CA 1
ATOM 628 C C . ILE A 1 83 ? -3.063 -2.239 8.490 1.00 94.56 83 ILE A C 1
ATOM 630 O O . ILE A 1 83 ? -3.727 -1.671 9.356 1.00 94.56 83 ILE A O 1
ATOM 634 N N . LEU A 1 84 ? -2.275 -3.281 8.771 1.00 94.31 84 LEU A N 1
ATOM 635 C CA . LEU A 1 84 ? -2.185 -3.885 10.103 1.00 94.31 84 LEU A CA 1
ATOM 636 C C . LEU A 1 84 ? -1.746 -2.873 11.168 1.00 94.31 84 LEU A C 1
ATOM 638 O O . LEU A 1 84 ? -2.403 -2.756 12.204 1.00 94.31 84 LEU A O 1
ATOM 642 N N . ARG A 1 85 ? -0.693 -2.091 10.901 1.00 92.56 85 ARG A N 1
ATOM 643 C CA . ARG A 1 85 ? -0.234 -1.024 11.807 1.00 92.56 85 ARG A CA 1
ATOM 644 C C . ARG A 1 85 ? -1.334 0.005 12.054 1.00 92.56 85 ARG A C 1
ATOM 646 O O . ARG A 1 85 ? -1.575 0.389 13.194 1.00 92.56 85 ARG A O 1
ATOM 653 N N . ASN A 1 86 ? -2.053 0.414 11.009 1.00 92.31 86 ASN A N 1
ATOM 654 C CA . ASN A 1 86 ? -3.134 1.383 11.144 1.00 92.31 86 ASN A CA 1
ATOM 655 C C . ASN A 1 86 ? -4.311 0.854 11.981 1.00 92.31 86 ASN A C 1
ATOM 657 O O . ASN A 1 86 ? -4.892 1.602 12.777 1.00 92.31 86 ASN A O 1
ATOM 661 N N . LEU A 1 87 ? -4.659 -0.424 11.820 1.00 90.12 87 LEU A N 1
ATOM 662 C CA . LEU A 1 87 ? -5.683 -1.089 12.625 1.00 90.12 87 LEU A CA 1
ATOM 663 C C . LEU A 1 87 ? -5.266 -1.185 14.096 1.00 90.12 87 LEU A C 1
ATOM 665 O O . LEU A 1 87 ? -6.090 -0.911 14.968 1.00 90.12 87 LEU A O 1
ATOM 669 N N . GLN A 1 88 ? -3.999 -1.512 14.369 1.00 91.12 88 GLN A N 1
ATOM 670 C CA . GLN A 1 88 ? -3.448 -1.564 15.726 1.00 91.12 88 GLN A CA 1
ATOM 671 C C . GLN A 1 88 ? -3.517 -0.197 16.415 1.00 91.12 88 GLN A C 1
ATOM 673 O O . GLN A 1 88 ? -4.073 -0.104 17.510 1.00 91.12 88 GLN A O 1
ATOM 678 N N . SER A 1 89 ? -3.056 0.874 15.759 1.00 87.06 89 SER A N 1
ATOM 679 C CA . SER A 1 89 ? -3.152 2.238 16.303 1.00 87.06 89 SER A CA 1
ATOM 680 C C . SER A 1 89 ? -4.606 2.658 16.543 1.00 87.06 89 SER A C 1
ATOM 682 O O . SER A 1 89 ? -4.944 3.138 17.619 1.00 87.06 89 SER A O 1
ATOM 684 N N . SER A 1 90 ? -5.504 2.387 15.587 1.00 81.88 90 SER A N 1
ATOM 685 C CA . SER A 1 90 ? -6.931 2.724 15.726 1.00 81.88 90 SER A CA 1
ATOM 686 C C . SER A 1 90 ? -7.619 1.936 16.854 1.00 81.88 90 SER A C 1
ATOM 688 O O . SER A 1 90 ? -8.559 2.426 17.480 1.00 81.88 90 SER A O 1
ATOM 690 N N . GLY A 1 91 ? -7.203 0.688 17.088 1.00 77.88 91 GLY A N 1
ATOM 691 C CA . GLY A 1 91 ? -7.690 -0.140 18.191 1.00 77.88 91 GLY A CA 1
ATOM 692 C C . GLY A 1 91 ? -7.235 0.386 19.549 1.00 77.88 91 GLY A C 1
ATOM 693 O O . GLY A 1 91 ? -8.052 0.491 20.462 1.00 77.88 91 GLY A O 1
ATOM 694 N N . PHE A 1 92 ? -5.966 0.776 19.648 1.00 68.75 92 PHE A N 1
ATOM 695 C CA . PHE A 1 92 ? -5.387 1.358 20.855 1.00 68.75 92 PHE A CA 1
ATOM 696 C C . PHE A 1 92 ? -6.080 2.669 21.256 1.00 68.75 92 PHE A C 1
ATOM 698 O O . PHE A 1 92 ? -6.509 2.809 22.400 1.00 68.75 92 PHE A O 1
ATOM 705 N N . ASP A 1 93 ? -6.316 3.575 20.303 1.00 71.38 93 ASP A N 1
ATOM 706 C CA . ASP A 1 93 ? -7.009 4.845 20.564 1.00 71.38 93 ASP A CA 1
ATOM 707 C C . ASP A 1 93 ? -8.436 4.643 21.092 1.00 71.38 93 ASP A C 1
ATOM 709 O O . ASP A 1 93 ? -8.900 5.376 21.968 1.00 71.38 93 ASP A O 1
ATOM 713 N N . ARG A 1 94 ? -9.153 3.637 20.573 1.00 75.06 94 ARG A N 1
ATOM 714 C CA . ARG A 1 94 ? -10.493 3.286 21.066 1.00 75.06 94 ARG A CA 1
ATOM 715 C C . ARG A 1 94 ? -10.454 2.743 22.489 1.00 75.06 94 ARG A C 1
ATOM 717 O O . ARG A 1 94 ? -11.321 3.103 23.278 1.00 75.06 94 ARG A O 1
ATOM 724 N N . ALA A 1 95 ? -9.470 1.904 22.810 1.00 68.75 95 ALA A N 1
ATOM 725 C CA . ALA A 1 95 ? -9.310 1.355 24.153 1.00 68.75 95 ALA A CA 1
ATOM 726 C C . ALA A 1 95 ? -9.030 2.459 25.183 1.00 68.75 95 ALA A C 1
ATOM 728 O O . ALA A 1 95 ? -9.659 2.469 26.237 1.00 68.75 95 ALA A O 1
ATOM 729 N N . ILE A 1 96 ? -8.166 3.427 24.851 1.00 73.50 96 ILE A N 1
ATOM 730 C CA . ILE A 1 96 ? -7.900 4.586 25.717 1.00 73.50 96 ILE A CA 1
ATOM 731 C C . ILE A 1 96 ? -9.181 5.386 25.965 1.00 73.50 96 ILE A C 1
ATOM 733 O O . ILE A 1 96 ? -9.515 5.649 27.114 1.00 73.50 96 ILE A O 1
ATOM 737 N N . ARG A 1 97 ? -9.924 5.734 24.905 1.00 70.38 97 ARG A N 1
ATOM 738 C CA . ARG A 1 97 ? -11.163 6.527 25.023 1.00 70.38 97 ARG A CA 1
ATOM 739 C C . ARG A 1 97 ? -12.268 5.837 25.821 1.00 70.38 97 ARG A C 1
ATOM 741 O O . ARG A 1 97 ? -13.107 6.522 26.382 1.00 70.38 97 ARG A O 1
ATOM 748 N N . ALA A 1 98 ? -12.317 4.507 25.819 1.00 75.12 98 ALA A N 1
ATOM 749 C CA . ALA A 1 98 ? -13.297 3.752 26.598 1.00 75.12 98 ALA A CA 1
ATOM 750 C C . ALA A 1 98 ? -12.933 3.661 28.093 1.00 75.12 98 ALA A C 1
ATOM 752 O O . ALA A 1 98 ? -13.797 3.351 28.907 1.00 75.12 98 ALA A O 1
ATOM 753 N N . ALA A 1 99 ? -11.662 3.889 28.440 1.00 72.62 99 ALA A N 1
ATOM 754 C CA . ALA A 1 99 ? -11.149 3.836 29.807 1.00 72.62 99 ALA A CA 1
ATOM 755 C C . ALA A 1 99 ? -11.109 5.210 30.509 1.00 72.62 99 ALA A C 1
ATOM 757 O O . ALA A 1 99 ? -10.838 5.264 31.708 1.00 72.62 99 ALA A O 1
ATOM 758 N N . SER A 1 100 ? -11.347 6.295 29.765 1.00 65.50 100 SER A N 1
ATOM 759 C CA . SER A 1 100 ? -11.434 7.689 30.229 1.00 65.50 100 SER A CA 1
ATOM 760 C C . SER A 1 100 ? -12.877 8.147 30.382 1.00 65.50 100 SER A C 1
ATOM 762 O O . SER A 1 100 ? -13.177 8.808 31.397 1.00 65.50 100 SER A O 1
#

Sequence (100 aa):
MLIVSLDKQLILRLLDIPEIMASGFSAREGLTGAGVTVLKGRTYFGSWRVTAGTLVFVSSSMGDSNYFAEDLDDAVRHTLLMILRNLQSSGFDRAIRAAS

Foldseek 3Di:
DDDQALQRVLQVVLVVDVVCVVLQKHWDADPVNFWIFIDRNPHTAWTWGQDPNWTWIGGPDPPDDIDTAPGSVSVVVVVVVVSVVVVVVVVVVVVVVVVD